Protein 3BS7 (pdb70)

Structure (mmCIF, N/CA/C/O backbone):
data_3BS7
#
_entry.id   3BS7
#
_cell.length_a   56.005
_cell.length_b   88.470
_cell.length_c   73.279
_cell.angle_alpha   90.000
_cell.angle_beta   90.000
_cell.angle_gamma   90.000
#
_symmetry.space_group_name_H-M   'C 2 2 21'
#
loop_
_entity.id
_entity.type
_entity.pdbx_description
1 polymer 'Protein aveugle'
2 water water
#
loop_
_atom_site.group_PDB
_atom_site.id
_atom_site.type_symbol
_atom_site.label_atom_id
_atom_site.label_alt_id
_atom_site.label_comp_id
_atom_site.label_asym_id
_atom_site.label_entity_id
_atom_site.label_seq_id
_atom_site.pdbx_PDB_ins_code
_atom_site.Cartn_x
_atom_site.Cartn_y
_atom_site.Cartn_z
_atom_site.occupancy
_atom_site.B_iso_or_equiv
_atom_site.auth_seq_id
_atom_site.auth_comp_id
_atom_site.auth_asym_id
_atom_site.auth_atom_id
_atom_site.pdbx_PDB_model_num
ATOM 1 N N . LYS A 1 1 ? 23.729 1.336 18.633 1.00 24.93 21 LYS A N 1
ATOM 2 C CA . LYS A 1 1 ? 23.949 -0.089 19.030 1.00 23.96 21 LYS A CA 1
ATOM 3 C C . LYS A 1 1 ? 23.916 -0.966 17.786 1.00 22.93 21 LYS A C 1
ATOM 4 O O . LYS A 1 1 ? 23.018 -0.835 16.966 1.00 22.63 21 LYS A O 1
ATOM 10 N N . ALA A 1 2 ? 24.916 -1.824 17.632 1.00 21.40 22 ALA A N 1
ATOM 11 C CA . ALA A 1 2 ? 24.955 -2.791 16.548 1.00 20.53 22 ALA A CA 1
ATOM 12 C C . ALA A 1 2 ? 23.748 -3.721 16.630 1.00 19.48 22 ALA A C 1
ATOM 13 O O . ALA A 1 2 ? 23.477 -4.287 17.687 1.00 18.64 22 ALA A O 1
ATOM 15 N N . VAL A 1 3 ? 23.057 -3.892 15.511 1.00 18.80 23 VAL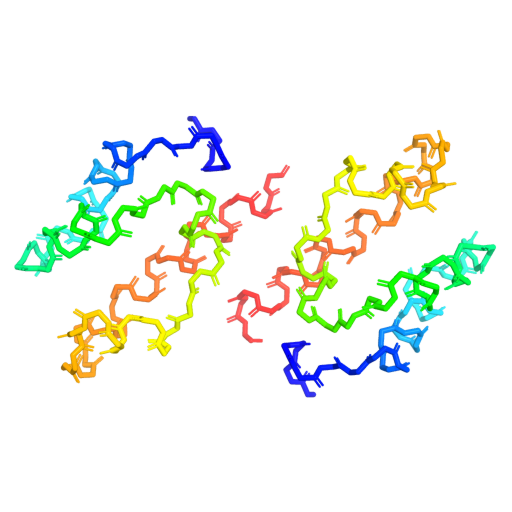 A N 1
ATOM 16 C CA . VAL A 1 3 ? 21.861 -4.776 15.453 1.00 18.54 23 VAL A CA 1
ATOM 17 C C . VAL A 1 3 ? 22.123 -6.217 15.940 1.00 18.41 23 VAL A C 1
ATOM 18 O O . VAL A 1 3 ? 21.307 -6.800 16.632 1.00 18.80 23 VAL A O 1
ATOM 22 N N . TYR A 1 4 ? 23.270 -6.776 15.604 1.00 18.95 24 TYR A N 1
ATOM 23 C CA . TYR A 1 4 ? 23.634 -8.124 16.095 1.00 20.21 24 TYR A CA 1
ATOM 24 C C . TYR A 1 4 ? 23.502 -8.278 17.623 1.00 20.56 24 TYR A C 1
ATOM 25 O O . TYR A 1 4 ? 23.209 -9.383 18.151 1.00 21.00 24 TYR A O 1
ATOM 34 N N . LEU A 1 5 ? 23.713 -7.175 18.336 1.00 19.79 25 LEU A N 1
ATOM 35 C CA . LEU A 1 5 ? 23.659 -7.163 19.790 1.00 19.92 25 LEU A CA 1
ATOM 36 C C . LEU A 1 5 ? 22.298 -6.716 20.367 1.00 19.03 25 LEU A C 1
ATOM 37 O O . LEU A 1 5 ? 22.091 -6.703 21.572 1.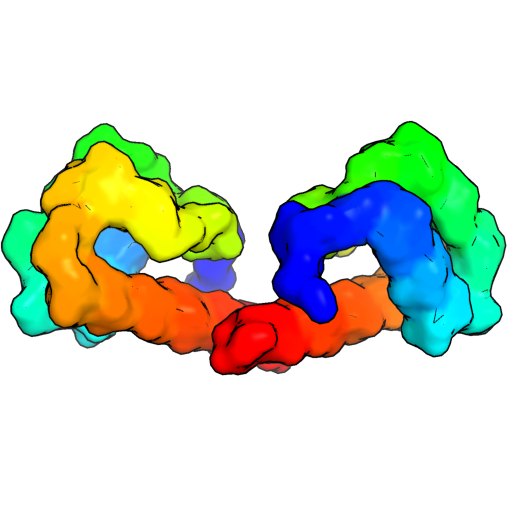00 19.27 25 LEU A O 1
ATOM 42 N N . TRP A 1 6 ? 21.372 -6.310 19.512 1.00 17.67 26 TRP A N 1
ATOM 43 C CA . TRP A 1 6 ? 20.085 -5.854 20.015 1.00 16.13 26 TRP A CA 1
ATOM 44 C C . TRP A 1 6 ? 19.340 -6.934 20.792 1.00 15.96 26 TRP A C 1
ATOM 45 O O . TRP A 1 6 ? 19.196 -8.075 20.317 1.00 15.62 26 TRP A O 1
ATOM 56 N N . THR A 1 7 ? 18.822 -6.556 21.962 1.00 15.08 27 THR A N 1
ATOM 57 C CA . THR A 1 7 ? 17.890 -7.428 22.680 1.00 15.03 27 THR A CA 1
ATOM 58 C C . THR A 1 7 ? 16.490 -7.339 22.045 1.00 14.15 27 THR A C 1
ATOM 59 O O . THR A 1 7 ? 16.268 -6.522 21.138 1.00 13.44 27 THR A O 1
ATOM 63 N N . VAL A 1 8 ? 15.550 -8.136 22.529 1.00 13.41 28 VAL A N 1
ATOM 64 C CA . VAL A 1 8 ? 14.141 -7.960 22.088 1.00 15.44 28 VAL A CA 1
ATOM 65 C C . VAL A 1 8 ? 13.621 -6.556 22.413 1.00 14.99 28 VAL A C 1
ATOM 66 O O . VAL A 1 8 ? 12.968 -5.933 21.591 1.00 13.25 28 VAL A O 1
ATOM 70 N N . SER A 1 9 ? 13.930 -6.058 23.606 1.00 14.42 29 SER A N 1
ATOM 71 C CA . SER A 1 9 ? 13.563 -4.703 23.943 1.00 16.09 29 SER A CA 1
ATOM 72 C C . SER A 1 9 ? 14.112 -3.681 22.944 1.00 15.41 29 SER A C 1
ATOM 73 O O . SER A 1 9 ? 13.423 -2.707 22.603 1.00 16.19 29 SER A O 1
ATOM 76 N N . ASP A 1 10 ? 15.371 -3.851 22.542 1.00 14.06 30 ASP A N 1
ATOM 77 C CA . ASP A 1 10 ? 15.972 -2.984 21.499 1.00 13.56 30 ASP A CA 1
ATOM 78 C C . ASP A 1 10 ? 15.195 -3.095 20.199 1.00 11.93 30 ASP A C 1
ATOM 79 O O . ASP A 1 10 ? 14.910 -2.073 19.538 1.00 12.04 30 ASP A O 1
ATOM 84 N N . VAL A 1 11 ? 14.853 -4.325 19.833 1.00 11.70 31 VAL A N 1
ATOM 85 C CA . VAL A 1 11 ? 14.029 -4.561 18.628 1.00 11.68 31 VAL A CA 1
ATOM 86 C C . VAL A 1 11 ? 12.689 -3.844 18.756 1.00 11.90 31 VAL A C 1
ATOM 87 O O . VAL A 1 11 ? 12.265 -3.176 17.816 1.00 10.71 31 VAL A O 1
ATOM 91 N N . LEU A 1 12 ? 11.993 -4.002 19.892 1.00 11.91 32 LEU A N 1
ATOM 92 C CA . LEU A 1 12 ? 10.691 -3.298 20.079 1.00 12.26 32 LEU A CA 1
ATOM 93 C C . LEU A 1 12 ? 10.832 -1.771 19.993 1.00 12.37 32 LEU A C 1
ATOM 94 O O . LEU A 1 12 ? 9.951 -1.089 19.465 1.00 12.67 32 LEU A O 1
ATOM 99 N N . LYS A 1 13 ? 11.932 -1.220 20.508 1.00 12.43 33 LYS A N 1
ATOM 100 C CA . LYS A 1 13 ? 12.181 0.232 20.391 1.00 14.82 33 LYS A CA 1
ATOM 101 C C . LYS A 1 13 ? 12.380 0.665 18.912 1.00 13.72 33 LYS A C 1
ATOM 102 O O . LYS A 1 13 ? 11.796 1.683 18.428 1.00 12.21 33 LYS A O 1
ATOM 108 N N . TRP A 1 14 ? 13.207 -0.099 18.203 1.00 13.28 34 TRP A N 1
ATOM 109 C CA . TRP A 1 14 ? 13.359 0.084 16.745 1.00 12.78 34 TRP A CA 1
ATOM 110 C C . TRP A 1 14 ? 11.990 -0.009 16.050 1.00 11.75 34 TRP A C 1
ATOM 111 O O . TRP A 1 14 ? 11.661 0.826 15.219 1.00 11.54 34 TRP A O 1
ATOM 122 N N . TYR A 1 15 ? 11.197 -1.028 16.390 1.00 10.74 35 TYR A N 1
ATOM 123 C CA . TYR A 1 15 ? 9.922 -1.224 15.728 1.00 10.34 35 TYR A CA 1
ATOM 124 C C . TYR A 1 15 ? 8.986 -0.024 15.940 1.00 11.77 35 TYR A C 1
ATOM 125 O O . TYR A 1 15 ? 8.309 0.454 15.015 1.00 12.06 35 TYR A O 1
ATOM 134 N N . ARG A 1 16 ? 8.915 0.476 17.167 1.00 11.76 36 ARG A N 1
ATOM 135 C CA . ARG A 1 16 ? 8.063 1.640 17.463 1.00 14.52 36 ARG A CA 1
ATOM 136 C C . ARG A 1 16 ? 8.492 2.886 16.677 1.00 14.08 36 ARG A C 1
ATOM 137 O O . ARG A 1 16 ? 7.647 3.663 16.201 1.00 14.08 36 ARG A O 1
ATOM 145 N N . ARG A 1 17 ? 9.803 3.048 16.543 1.00 12.72 37 ARG A N 1
ATOM 146 C CA . ARG A 1 17 ? 10.395 4.209 15.868 1.00 14.00 37 ARG A CA 1
ATOM 147 C C . ARG A 1 17 ? 10.186 4.145 14.358 1.00 13.77 37 ARG A C 1
ATOM 148 O O . ARG A 1 17 ? 9.935 5.186 13.718 1.00 13.80 37 ARG A O 1
ATOM 156 N N . HIS A 1 18 ? 10.309 2.949 13.767 1.00 12.66 38 HIS A N 1
ATOM 157 C CA . HIS A 1 18 ? 10.357 2.863 12.290 1.00 12.16 38 HIS A CA 1
ATOM 158 C C . HIS A 1 18 ? 9.110 2.261 11.691 1.00 12.61 38 HIS A C 1
ATOM 159 O O . HIS A 1 18 ? 8.863 2.421 10.497 1.00 12.51 38 HIS A O 1
ATOM 166 N N . CYS A 1 19 ? 8.342 1.548 12.523 1.00 11.54 39 CYS A N 1
ATOM 167 C CA . CYS A 1 19 ? 7.103 0.935 12.104 1.00 12.92 39 CYS A CA 1
ATOM 168 C C . CYS A 1 19 ? 5.985 1.444 12.958 1.00 12.98 39 CYS A C 1
ATOM 169 O O . CYS A 1 19 ? 5.101 0.693 13.327 1.00 13.01 39 CYS A O 1
ATOM 172 N N . GLY A 1 20 ? 6.008 2.739 13.203 1.00 13.80 40 GLY A N 1
ATOM 173 C CA . GLY A 1 20 ? 5.066 3.384 14.115 1.00 16.14 40 GLY A CA 1
ATOM 174 C C . GLY A 1 20 ? 3.636 3.330 13.630 1.00 17.02 40 GLY A C 1
ATOM 175 O O . GLY A 1 20 ? 2.725 3.449 14.440 1.00 18.48 40 GLY A O 1
ATOM 176 N N . GLU A 1 21 ? 3.432 3.181 12.322 1.00 17.37 41 GLU A N 1
ATOM 177 C CA . GLU A 1 21 ? 2.068 3.064 11.785 1.00 18.37 41 GLU A CA 1
ATOM 178 C C . GLU A 1 21 ? 1.516 1.618 11.795 1.00 17.24 41 GLU A C 1
ATOM 179 O O . GLU A 1 21 ? 0.382 1.376 11.355 1.00 18.54 41 GLU A O 1
ATOM 185 N N . TYR A 1 22 ? 2.298 0.672 12.314 1.00 14.88 42 TYR A N 1
ATOM 186 C CA . TYR A 1 22 ? 1.956 -0.769 12.313 1.00 14.36 42 TYR A CA 1
ATOM 187 C C . TYR A 1 22 ? 2.112 -1.337 13.714 1.00 13.73 42 TYR A C 1
ATOM 188 O O . TYR A 1 22 ? 2.478 -2.487 13.902 1.00 12.96 42 TYR A O 1
ATOM 197 N N . THR A 1 23 ? 1.837 -0.507 14.705 1.00 14.82 43 THR A N 1
ATOM 198 C CA . THR A 1 23 ? 2.017 -0.911 16.101 1.00 16.22 43 THR A CA 1
ATOM 199 C C . THR A 1 23 ? 1.151 -2.120 16.467 1.00 15.45 43 THR A C 1
ATOM 200 O O . THR A 1 23 ? 1.501 -2.840 17.364 1.00 13.48 43 THR A O 1
ATOM 204 N N . GLN A 1 24 ? 0.052 -2.343 15.736 1.00 16.04 44 GLN A N 1
ATOM 205 C CA . GLN A 1 24 ? -0.849 -3.487 15.981 1.00 18.25 44 GLN A CA 1
ATOM 206 C C . GLN A 1 24 ? -0.119 -4.828 16.006 1.00 16.90 44 GLN A C 1
ATOM 207 O O . GLN A 1 24 ? -0.556 -5.767 16.685 1.00 16.08 44 GLN A O 1
ATOM 213 N N . TYR A 1 25 ? 1.018 -4.907 15.299 1.00 14.63 45 TYR A N 1
ATOM 214 C CA . TYR A 1 25 ? 1.770 -6.132 15.243 1.00 14.85 45 TYR A CA 1
ATOM 215 C C . TYR A 1 25 ? 2.906 -6.218 16.244 1.00 14.72 45 TYR A C 1
ATOM 216 O O . TYR A 1 25 ? 3.631 -7.207 16.279 1.00 15.91 45 TYR A O 1
ATOM 225 N N . GLU A 1 26 ? 3.113 -5.160 17.022 1.00 15.62 46 GLU A N 1
ATOM 226 C CA . GLU A 1 26 ? 4.333 -5.044 17.783 1.00 15.95 46 GLU A CA 1
ATOM 227 C C . GLU A 1 26 ? 4.545 -6.185 18.766 1.00 17.16 46 GLU A C 1
ATOM 228 O O . GLU A 1 26 ? 5.669 -6.675 18.921 1.00 17.93 46 GLU A O 1
ATOM 234 N N . GLN A 1 27 ? 3.469 -6.668 19.405 1.00 17.47 47 GLN A N 1
ATOM 235 C CA . GLN A 1 27 ? 3.596 -7.782 20.337 1.00 18.75 47 GLN A CA 1
ATOM 236 C C . GLN A 1 27 ? 4.045 -9.099 19.715 1.00 18.65 47 GLN A C 1
ATOM 237 O O . GLN A 1 27 ? 4.566 -9.944 20.422 1.00 18.46 47 GLN A O 1
ATOM 243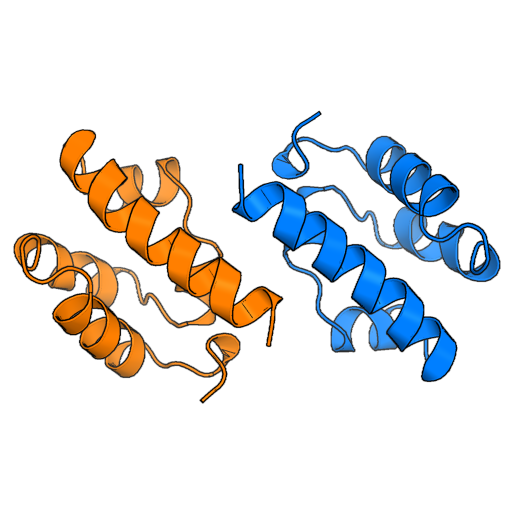 N N . LEU A 1 28 ? 3.855 -9.280 18.401 1.00 18.64 48 LEU A N 1
ATOM 244 C CA . LEU A 1 28 ? 4.369 -10.465 17.722 1.00 17.77 48 LEU A CA 1
ATOM 245 C C . LEU A 1 28 ? 5.884 -10.596 17.870 1.00 17.72 48 LEU A C 1
ATOM 246 O O . LEU A 1 28 ? 6.403 -11.712 18.001 1.00 17.74 48 LEU A O 1
ATOM 251 N N . PHE A 1 29 ? 6.585 -9.466 17.820 1.00 16.48 49 PHE A N 1
ATOM 252 C CA . PHE A 1 29 ? 8.027 -9.446 18.017 1.00 16.67 49 PHE A CA 1
ATOM 253 C C . PHE A 1 29 ? 8.469 -9.901 19.396 1.00 17.28 49 PHE A C 1
ATOM 254 O O . PHE A 1 29 ? 9.498 -10.569 19.511 1.00 17.92 49 PHE A O 1
ATOM 262 N N . ALA A 1 30 ? 7.687 -9.539 20.411 1.00 17.12 50 ALA A N 1
ATOM 263 C CA . ALA A 1 30 ? 7.957 -10.007 21.780 1.00 18.10 50 ALA A CA 1
ATOM 264 C C . ALA A 1 30 ? 7.586 -11.476 21.939 1.00 19.08 50 ALA A C 1
ATOM 265 O O . ALA A 1 30 ? 8.386 -12.267 22.444 1.00 19.04 50 ALA A O 1
ATOM 267 N N . GLN A 1 31 ? 6.398 -11.847 21.468 1.00 19.16 51 GLN A N 1
ATOM 268 C CA . GLN A 1 31 ? 5.894 -13.233 21.591 1.00 21.27 51 GLN A CA 1
ATOM 269 C C . GLN A 1 31 ? 6.771 -14.235 20.841 1.00 20.31 51 GLN A C 1
ATOM 270 O O . GLN A 1 31 ? 6.912 -15.384 21.252 1.00 20.48 51 GLN A O 1
ATOM 276 N N . HIS A 1 32 ? 7.352 -13.808 19.715 1.00 18.64 52 HIS A N 1
ATOM 277 C CA . HIS A 1 32 ? 8.255 -14.670 18.979 1.00 17.48 52 HIS A CA 1
ATOM 278 C C . HIS A 1 32 ? 9.723 -14.459 19.349 1.00 17.07 52 HIS A C 1
ATOM 279 O O . HIS A 1 32 ? 10.610 -15.045 18.738 1.00 16.89 52 HIS A O 1
ATOM 286 N N . ASP A 1 33 ? 9.967 -13.643 20.371 1.00 16.34 53 ASP A N 1
ATOM 287 C CA . ASP A 1 33 ? 11.299 -13.502 20.969 1.00 16.96 53 ASP A CA 1
ATOM 288 C C . ASP A 1 33 ? 12.358 -13.065 19.929 1.00 16.43 53 ASP A C 1
ATOM 289 O O . ASP A 1 33 ? 13.461 -13.634 19.868 1.00 16.87 53 ASP A O 1
ATOM 294 N N . ILE A 1 34 ? 11.999 -12.049 19.124 1.00 14.61 54 ILE A N 1
ATOM 295 C CA . ILE A 1 34 ? 12.841 -11.529 18.038 1.00 14.20 54 ILE A CA 1
ATOM 296 C C . ILE A 1 34 ? 13.915 -10.610 18.567 1.00 13.67 54 ILE A C 1
ATOM 297 O O . ILE A 1 34 ? 13.650 -9.451 18.899 1.00 12.89 54 ILE A O 1
ATOM 302 N N . THR A 1 35 ? 15.120 -11.159 18.692 1.00 14.60 55 THR A N 1
ATOM 303 C CA . THR A 1 35 ? 16.314 -10.370 19.009 1.00 14.06 55 THR A CA 1
ATOM 304 C C . THR A 1 35 ? 16.881 -9.762 17.720 1.00 13.70 55 THR A C 1
ATOM 305 O O . THR A 1 35 ? 16.393 -10.031 16.631 1.00 13.15 55 THR A O 1
ATOM 309 N N . GLY A 1 36 ? 17.892 -8.918 17.861 1.00 13.79 56 GLY A N 1
ATOM 310 C CA . GLY A 1 36 ? 18.609 -8.352 16.720 1.00 14.74 56 GLY A CA 1
ATOM 311 C C . GLY A 1 36 ? 19.128 -9.431 15.796 1.00 15.76 56 GLY A C 1
ATOM 312 O O . GLY A 1 36 ? 19.025 -9.326 14.585 1.00 14.98 56 GLY A O 1
ATOM 313 N N . ARG A 1 37 ? 19.673 -10.497 16.366 1.00 16.38 57 ARG A N 1
ATOM 314 C CA . ARG A 1 37 ? 20.203 -11.543 15.530 1.00 18.15 57 ARG A CA 1
ATOM 315 C C . ARG A 1 37 ? 19.083 -12.180 14.703 1.00 17.18 57 ARG A C 1
ATOM 316 O O . ARG A 1 37 ? 19.259 -12.485 13.527 1.00 16.96 57 ARG A O 1
ATOM 324 N N . ALA A 1 38 ? 17.923 -12.353 15.321 1.00 16.87 58 ALA A N 1
ATOM 325 C CA . ALA A 1 38 ? 16.783 -12.920 14.593 1.00 16.98 58 ALA A CA 1
ATOM 326 C C . ALA A 1 38 ? 16.259 -11.957 13.525 1.00 16.44 58 ALA A C 1
ATOM 327 O O . ALA A 1 38 ? 15.859 -12.369 12.413 1.00 16.36 58 ALA A O 1
ATOM 329 N N . LEU A 1 39 ? 16.287 -10.664 13.858 1.00 15.70 59 LEU A N 1
AT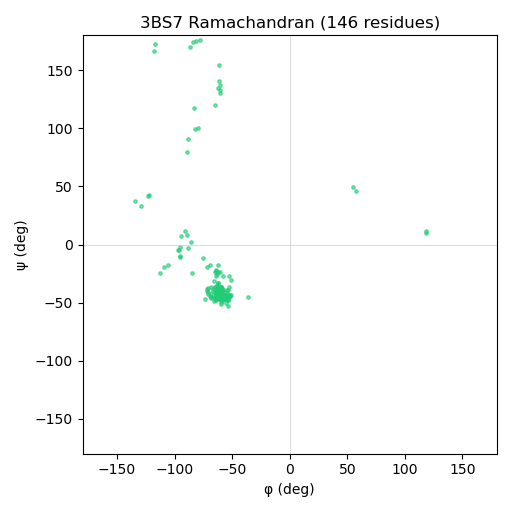OM 330 C CA . LEU A 1 39 ? 15.839 -9.629 12.942 1.00 15.78 59 LEU A CA 1
ATOM 331 C C . LEU A 1 39 ? 16.650 -9.626 11.650 1.00 15.63 59 LEU A C 1
ATOM 332 O O . LEU A 1 39 ? 16.137 -9.354 10.572 1.00 15.86 59 LEU A O 1
ATOM 337 N N . LEU A 1 40 ? 17.941 -9.908 11.759 1.00 16.60 60 LEU A N 1
ATOM 338 C CA . LEU A 1 40 ? 18.824 -9.928 10.590 1.00 16.32 60 LEU A CA 1
ATOM 339 C C . LEU A 1 40 ? 18.636 -11.172 9.704 1.00 17.22 60 LEU A C 1
ATOM 340 O O . LEU A 1 40 ? 19.140 -11.186 8.576 1.00 18.10 60 LEU A O 1
ATOM 345 N N . ARG A 1 41 ? 17.904 -12.166 10.199 1.00 16.78 61 ARG A N 1
ATOM 346 C CA . ARG A 1 41 ? 17.710 -13.461 9.526 1.00 18.78 61 ARG A CA 1
ATOM 347 C C . ARG A 1 41 ? 16.287 -13.721 9.040 1.00 18.48 61 ARG A C 1
ATOM 348 O O . ARG A 1 41 ? 16.070 -14.555 8.141 1.00 18.90 61 ARG A O 1
ATOM 356 N N . ILE A 1 42 ? 15.314 -13.070 9.673 1.00 18.09 62 ILE A N 1
ATOM 357 C CA . ILE A 1 42 ? 13.915 -13.341 9.319 1.00 19.20 62 ILE A CA 1
ATOM 358 C C . ILE A 1 42 ? 13.618 -13.004 7.850 1.00 17.60 62 ILE A C 1
ATOM 359 O O . ILE A 1 42 ? 14.281 -12.143 7.240 1.00 16.51 62 ILE A O 1
ATOM 364 N N . THR A 1 43 ? 12.604 -13.678 7.312 1.00 16.07 63 THR A N 1
ATOM 365 C CA . THR A 1 43 ? 12.201 -13.489 5.924 1.00 16.15 63 THR A CA 1
ATOM 366 C C . THR A 1 43 ? 10.782 -12.970 5.863 1.00 16.48 63 THR A C 1
ATOM 367 O O . THR A 1 43 ? 10.050 -13.004 6.856 1.00 15.79 63 THR A O 1
ATOM 371 N N . ASP A 1 44 ? 10.389 -12.488 4.688 1.00 16.70 64 ASP A N 1
ATOM 372 C CA . ASP A 1 44 ? 9.022 -12.086 4.446 1.00 18.72 64 ASP A CA 1
ATOM 373 C C . ASP A 1 44 ? 8.095 -13.248 4.834 1.00 18.82 64 ASP A C 1
ATOM 374 O O . ASP A 1 44 ? 7.068 -13.065 5.489 1.00 19.13 64 ASP A O 1
ATOM 379 N N . SER A 1 45 ? 8.461 -14.463 4.450 1.00 20.23 65 SER A N 1
ATOM 380 C CA . SER A 1 45 ? 7.666 -15.644 4.848 1.00 21.09 65 SER A CA 1
ATOM 381 C C . SER A 1 45 ? 7.577 -15.898 6.372 1.00 21.18 65 SER A C 1
ATOM 382 O O . SER A 1 45 ? 6.506 -16.303 6.843 1.00 20.60 65 SER A O 1
ATOM 385 N N . SER A 1 46 ? 8.649 -15.624 7.139 1.00 20.50 66 SER A N 1
ATOM 386 C CA . SER A 1 46 ? 8.587 -15.664 8.649 1.00 20.76 66 SER A CA 1
ATOM 387 C C . SER A 1 46 ? 7.516 -14.738 9.156 1.00 18.97 66 SER A C 1
ATOM 388 O O . SER A 1 46 ? 6.773 -15.078 10.073 1.00 18.21 66 SER A O 1
ATOM 391 N N . LEU A 1 47 ? 7.485 -13.522 8.599 1.00 17.66 67 LEU A N 1
ATOM 392 C CA . LEU A 1 47 ? 6.469 -12.542 8.988 1.00 16.40 67 LEU A CA 1
ATOM 393 C C . LEU A 1 47 ? 5.057 -13.092 8.769 1.00 16.66 67 LEU A C 1
ATOM 394 O O . LEU A 1 47 ? 4.178 -12.964 9.618 1.00 15.57 67 LEU A O 1
ATOM 399 N N . GLN A 1 48 ? 4.836 -13.680 7.602 1.00 16.40 68 GLN A N 1
ATOM 400 C CA . GLN A 1 48 ? 3.533 -14.251 7.317 1.00 18.39 68 GLN A CA 1
ATOM 401 C C . GLN A 1 48 ? 3.189 -15.407 8.297 1.00 19.34 68 GLN A C 1
ATOM 402 O O . GLN A 1 48 ? 2.048 -15.497 8.779 1.00 19.96 68 GLN A O 1
ATOM 408 N N . ARG A 1 49 ? 4.169 -16.231 8.666 1.00 20.38 69 ARG A N 1
ATOM 409 C CA . ARG A 1 49 ? 3.943 -17.269 9.730 1.00 21.69 69 ARG A CA 1
ATOM 410 C C . ARG A 1 49 ? 3.672 -16.738 11.157 1.00 23.63 69 ARG A C 1
ATOM 411 O O . ARG A 1 49 ? 2.926 -17.353 11.940 1.00 24.17 69 ARG A O 1
ATOM 419 N N . MET A 1 50 ? 4.255 -15.593 11.496 1.00 24.44 70 MET A N 1
ATOM 420 C CA . MET A 1 50 ? 3.960 -14.910 12.752 1.00 25.42 70 MET A CA 1
ATOM 421 C C . MET A 1 50 ? 2.531 -14.322 12.754 1.00 24.50 70 MET A C 1
ATOM 422 O O . MET A 1 50 ? 1.975 -14.030 13.811 1.00 25.68 70 MET A O 1
ATOM 427 N N . GLY A 1 51 ? 1.930 -14.173 11.584 1.00 23.14 71 GLY A N 1
ATOM 428 C CA . GLY A 1 51 ? 0.524 -13.750 11.490 1.00 22.23 71 GLY A CA 1
ATOM 429 C C . GLY A 1 51 ? 0.300 -12.428 10.772 1.00 21.21 71 GLY A C 1
ATOM 430 O O . GLY A 1 51 ? -0.789 -11.857 10.827 1.00 20.86 71 GLY A O 1
ATOM 431 N N . VAL A 1 52 ? 1.339 -11.903 10.130 1.00 20.16 72 VAL A N 1
ATOM 432 C CA . VAL A 1 52 ? 1.162 -10.676 9.365 1.00 19.09 72 VAL A CA 1
ATOM 433 C C . VAL A 1 52 ? 0.758 -11.114 7.959 1.00 19.46 72 VAL A C 1
ATOM 434 O O . VAL A 1 52 ? 1.579 -11.131 7.037 1.00 19.35 72 VAL A O 1
ATOM 438 N N . THR A 1 53 ? -0.518 -11.456 7.818 1.00 18.94 73 THR A N 1
ATOM 439 C CA . THR A 1 53 ? -1.056 -11.962 6.564 1.00 19.48 73 THR A CA 1
ATOM 440 C C . THR A 1 53 ? -1.477 -10.850 5.604 1.00 18.24 73 THR A C 1
ATOM 441 O O . THR A 1 53 ? -1.535 -11.085 4.403 1.00 18.29 73 THR A O 1
ATOM 445 N N . ASP A 1 54 ? -1.788 -9.658 6.117 1.00 16.64 74 ASP A N 1
ATOM 446 C CA . ASP A 1 54 ? -2.104 -8.530 5.235 1.00 17.11 74 ASP A CA 1
ATOM 447 C C . ASP A 1 54 ? -0.858 -8.166 4.434 1.00 16.34 74 ASP A C 1
ATOM 448 O O . ASP A 1 54 ? 0.176 -7.843 5.006 1.00 15.15 74 ASP A O 1
ATOM 453 N N . ASN A 1 55 ? -0.967 -8.253 3.115 1.00 15.93 75 ASN A N 1
ATOM 454 C CA . ASN A 1 55 ? 0.191 -8.025 2.250 1.00 16.34 75 ASN A CA 1
ATOM 455 C C . ASN A 1 55 ? 0.802 -6.627 2.394 1.00 15.62 75 ASN A C 1
ATOM 456 O O . ASN A 1 55 ? 2.013 -6.496 2.578 1.00 14.13 75 ASN A O 1
ATOM 461 N N . ARG A 1 56 ? -0.027 -5.585 2.327 1.00 14.09 76 ARG A N 1
ATOM 462 C CA . ARG A 1 56 ? 0.526 -4.243 2.394 1.00 16.24 76 ARG A CA 1
ATOM 463 C C . ARG A 1 56 ? 1.182 -3.962 3.730 1.00 13.88 76 ARG A C 1
ATOM 464 O O . ARG A 1 56 ? 2.234 -3.349 3.753 1.00 14.57 76 ARG A O 1
ATOM 472 N N . ASP A 1 57 ? 0.580 -4.418 4.826 1.00 13.06 77 ASP A N 1
ATOM 473 C CA . ASP A 1 57 ? 1.218 -4.250 6.161 1.00 11.77 77 ASP A CA 1
ATOM 474 C C . ASP A 1 57 ? 2.549 -5.020 6.215 1.00 11.03 77 ASP A C 1
ATOM 475 O O . ASP A 1 57 ? 3.601 -4.492 6.669 1.00 9.58 77 ASP A O 1
ATOM 480 N N . ARG A 1 58 ? 2.503 -6.279 5.753 1.00 9.53 78 ARG A N 1
ATOM 481 C CA . ARG A 1 58 ? 3.717 -7.103 5.811 1.00 10.45 78 ARG A CA 1
ATOM 482 C C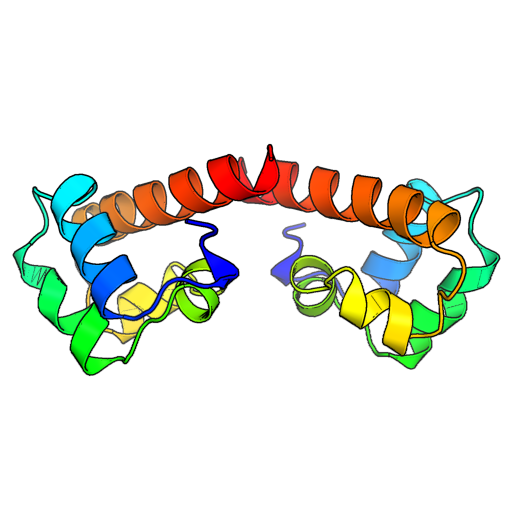 . ARG A 1 58 ? 4.832 -6.484 4.942 1.00 10.21 78 ARG A C 1
ATOM 483 O O . ARG A 1 58 ? 5.974 -6.464 5.365 1.00 10.65 78 ARG A O 1
ATOM 491 N N . GLU A 1 59 ? 4.490 -5.983 3.748 1.00 11.13 79 GLU A N 1
ATOM 492 C CA . GLU A 1 59 ? 5.438 -5.281 2.867 1.00 11.80 79 GLU A CA 1
ATOM 493 C C . GLU A 1 59 ? 6.107 -4.118 3.578 1.00 11.88 79 GLU A C 1
ATOM 494 O O . GLU A 1 59 ? 7.300 -3.860 3.422 1.00 11.69 79 GLU A O 1
ATOM 500 N N . ALA A 1 60 ? 5.313 -3.366 4.310 1.00 11.68 80 ALA A N 1
ATOM 501 C CA . ALA A 1 60 ? 5.832 -2.152 4.948 1.00 11.95 80 ALA A CA 1
ATOM 502 C C . ALA A 1 60 ? 6.812 -2.513 6.053 1.00 11.22 80 ALA A C 1
ATOM 503 O O . ALA A 1 60 ? 7.874 -1.895 6.186 1.00 11.93 80 ALA A O 1
ATOM 505 N N . ILE A 1 61 ? 6.466 -3.528 6.832 1.00 9.89 81 ILE A N 1
ATOM 506 C CA . ILE A 1 61 ? 7.341 -3.946 7.907 1.00 9.78 81 ILE A CA 1
ATOM 507 C C . ILE A 1 61 ? 8.602 -4.546 7.332 1.00 9.02 81 ILE A C 1
ATOM 508 O O . ILE A 1 61 ? 9.715 -4.250 7.776 1.00 9.93 81 ILE A O 1
ATOM 513 N N . TRP A 1 62 ? 8.420 -5.413 6.342 1.00 9.59 82 TRP A N 1
ATOM 514 C CA . TRP A 1 62 ? 9.580 -5.999 5.641 1.00 9.76 82 TRP A CA 1
ATOM 515 C C . TRP A 1 62 ? 10.554 -4.960 5.123 1.00 9.74 82 TRP A C 1
ATOM 516 O O . TRP A 1 62 ? 11.776 -5.127 5.259 1.00 11.34 82 TRP A O 1
ATOM 527 N N . ARG A 1 63 ? 10.043 -3.910 4.485 1.00 9.42 83 ARG A N 1
ATOM 528 C CA . ARG A 1 63 ? 10.953 -2.869 3.977 1.00 11.51 83 ARG A CA 1
ATOM 529 C C . ARG A 1 63 ? 11.772 -2.218 5.088 1.00 10.67 83 ARG A C 1
ATOM 530 O O . ARG A 1 63 ? 12.924 -1.857 4.871 1.00 10.36 83 ARG A O 1
ATOM 538 N N . GLU A 1 64 ? 11.172 -2.019 6.262 1.00 10.79 84 GLU A N 1
ATOM 539 C CA . GLU A 1 64 ? 11.924 -1.444 7.394 1.00 10.08 84 GLU A CA 1
ATOM 540 C C . GLU A 1 64 ? 13.049 -2.383 7.862 1.00 9.63 84 GLU A C 1
ATOM 541 O O . GLU A 1 64 ? 14.130 -1.945 8.230 1.00 9.38 84 GLU A O 1
ATOM 547 N N . ILE A 1 65 ? 12.780 -3.667 7.826 1.00 10.32 85 ILE A N 1
ATOM 548 C CA . ILE A 1 65 ? 13.761 -4.688 8.193 1.00 10.33 85 ILE A CA 1
ATOM 549 C C . ILE A 1 65 ? 14.912 -4.640 7.183 1.00 11.35 85 ILE A C 1
ATOM 550 O O . ILE A 1 65 ? 16.093 -4.615 7.557 1.00 10.94 85 ILE A O 1
ATOM 555 N N . VAL A 1 66 ? 14.567 -4.563 5.908 1.00 11.03 86 VAL A N 1
ATOM 556 C CA . VAL A 1 66 ? 15.622 -4.486 4.862 1.00 11.13 86 VAL A CA 1
ATOM 557 C C . VAL A 1 66 ? 16.414 -3.165 5.005 1.00 11.39 86 VAL A C 1
ATOM 558 O O . VAL A 1 66 ? 17.652 -3.171 4.907 1.00 11.42 86 VAL A O 1
ATOM 562 N N . LYS A 1 67 ? 15.715 -2.059 5.276 1.00 10.96 87 LYS A N 1
ATOM 563 C CA . LYS A 1 67 ? 16.400 -0.780 5.484 1.00 12.50 87 LYS A CA 1
ATOM 564 C C . LYS A 1 67 ? 17.431 -0.924 6.613 1.00 11.26 87 LYS A C 1
ATOM 565 O O . LYS A 1 67 ? 18.581 -0.493 6.503 1.00 10.50 87 LYS A O 1
ATOM 571 N N . GLN A 1 68 ? 17.021 -1.540 7.722 1.00 11.29 88 GLN A N 1
ATOM 572 C CA . GLN A 1 68 ? 17.943 -1.732 8.826 1.00 11.63 88 GLN A CA 1
ATOM 573 C C . GLN A 1 68 ? 19.116 -2.635 8.405 1.00 12.43 88 GLN A C 1
ATOM 574 O O . GLN A 1 68 ? 20.273 -2.371 8.742 1.00 12.48 88 GLN A O 1
ATOM 580 N N . ARG A 1 69 ? 18.843 -3.714 7.681 1.00 12.18 89 ARG A N 1
ATOM 581 C CA . ARG A 1 69 ? 19.962 -4.525 7.193 1.00 12.85 89 ARG A CA 1
ATOM 582 C C . ARG A 1 69 ? 20.935 -3.769 6.313 1.00 11.81 89 ARG A C 1
ATOM 583 O O . ARG A 1 69 ? 22.153 -3.978 6.383 1.00 12.34 89 ARG A O 1
ATOM 591 N N . LEU A 1 70 ? 20.392 -2.919 5.455 1.00 11.24 90 LEU A N 1
ATOM 592 C CA . LEU A 1 70 ? 21.242 -2.096 4.590 1.00 11.60 90 LEU A CA 1
ATOM 593 C C . LEU A 1 70 ? 22.121 -1.174 5.420 1.00 12.98 90 LEU A C 1
ATOM 594 O O . LEU A 1 70 ? 23.324 -1.074 5.138 1.00 13.80 90 LEU A O 1
ATOM 599 N N . LYS A 1 71 ? 21.551 -0.525 6.454 1.00 12.60 91 LYS A N 1
ATOM 600 C CA . LYS A 1 71 ? 22.354 0.333 7.330 1.00 15.21 91 LYS A CA 1
ATOM 601 C C . LYS A 1 71 ? 23.492 -0.459 7.953 1.00 15.03 91 LYS A C 1
ATOM 602 O O . LYS A 1 71 ? 24.647 -0.001 8.013 1.00 16.72 91 LYS A O 1
ATOM 608 N N . THR A 1 72 ? 23.157 -1.632 8.454 1.00 15.42 92 THR A N 1
ATOM 609 C CA . THR A 1 72 ? 24.136 -2.520 9.053 1.00 16.43 92 THR A CA 1
ATOM 610 C C . THR A 1 72 ? 25.227 -2.907 8.054 1.00 18.10 92 THR A C 1
ATOM 611 O O . THR A 1 72 ? 26.422 -2.867 8.384 1.00 17.87 92 THR A O 1
ATOM 615 N N . ASP A 1 73 ? 24.824 -3.281 6.843 1.00 18.28 93 ASP A N 1
ATOM 616 C CA . ASP A 1 73 ? 25.767 -3.735 5.840 1.00 18.83 93 ASP A CA 1
ATOM 617 C C . ASP A 1 73 ? 26.734 -2.644 5.342 1.00 18.95 93 ASP A C 1
ATOM 618 O O . ASP A 1 73 ? 27.938 -2.908 5.188 1.00 19.27 93 ASP A O 1
ATOM 623 N N . ILE A 1 74 ? 26.245 -1.418 5.147 1.00 19.25 94 ILE A N 1
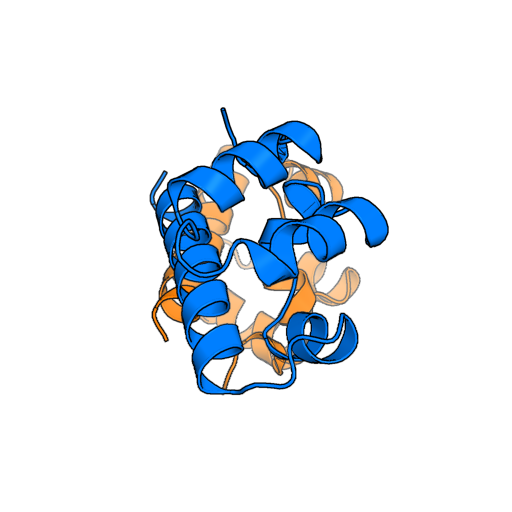ATOM 624 C CA . ILE A 1 74 ? 27.131 -0.333 4.703 1.00 20.52 94 ILE A CA 1
ATOM 625 C C . ILE A 1 74 ? 28.185 -0.034 5.748 1.00 20.76 94 ILE A C 1
ATOM 626 O O . ILE A 1 74 ? 29.272 0.458 5.427 1.00 19.95 94 ILE A O 1
ATOM 631 N N . MET A 1 75 ? 27.865 -0.308 7.011 1.00 21.65 95 MET A N 1
ATOM 632 C CA . MET A 1 75 ? 28.874 -0.108 8.032 1.00 23.90 95 MET A CA 1
ATOM 633 C C . MET A 1 75 ? 30.031 -1.068 7.833 1.00 23.34 95 MET A C 1
ATOM 634 O O . MET A 1 75 ? 31.127 -0.775 8.292 1.00 23.56 95 MET A O 1
ATOM 639 N N . LYS B 1 1 ? 19.915 -15.648 -10.037 1.00 24.66 21 LYS B N 1
ATOM 640 C CA . LYS B 1 1 ? 19.228 -16.471 -9.009 1.00 23.42 21 LYS B CA 1
ATOM 641 C C . LYS B 1 1 ? 19.402 -15.816 -7.634 1.00 22.22 21 LYS B C 1
ATOM 642 O O . LYS B 1 1 ? 20.483 -15.307 -7.332 1.00 22.60 21 LYS B O 1
ATOM 648 N N . ALA B 1 2 ? 18.350 -15.817 -6.817 1.00 19.99 22 ALA B N 1
ATOM 649 C CA . ALA B 1 2 ? 18.469 -15.302 -5.430 1.00 19.52 22 ALA B CA 1
ATOM 650 C C . ALA B 1 2 ? 19.495 -16.110 -4.617 1.00 18.70 22 ALA B C 1
ATOM 651 O O . ALA B 1 2 ? 19.511 -17.343 -4.719 1.00 16.71 22 ALA B O 1
ATOM 653 N N . VAL B 1 3 ? 20.343 -15.427 -3.831 1.00 16.59 23 VAL B N 1
ATOM 654 C CA . VAL B 1 3 ? 21.362 -16.102 -3.012 1.00 15.96 23 VAL B CA 1
ATOM 655 C C . VAL B 1 3 ? 20.818 -17.208 -2.099 1.00 16.53 23 VAL B C 1
ATOM 656 O O . VAL B 1 3 ? 21.446 -18.240 -1.890 1.00 15.64 23 VAL B O 1
ATOM 660 N N . TYR B 1 4 ? 19.630 -17.011 -1.553 1.00 17.15 24 TYR B N 1
ATOM 661 C CA . TYR B 1 4 ? 19.060 -17.973 -0.616 1.00 18.90 24 TYR B CA 1
ATOM 662 C C . TYR B 1 4 ? 18.840 -19.337 -1.305 1.00 17.39 24 TYR B C 1
ATOM 663 O O . TYR B 1 4 ? 18.723 -20.359 -0.635 1.00 17.89 24 TYR B O 1
ATOM 672 N N . LEU B 1 5 ? 18.837 -19.344 -2.626 1.00 16.21 25 LEU B N 1
ATOM 673 C CA . LEU B 1 5 ? 18.705 -20.575 -3.435 1.00 16.77 25 LEU B CA 1
ATOM 674 C C . LEU B 1 5 ? 20.040 -21.209 -3.905 1.00 16.75 25 LEU B C 1
ATOM 675 O O . LEU B 1 5 ? 20.058 -22.345 -4.400 1.00 16.29 25 LEU B O 1
ATOM 680 N N . TRP B 1 6 ? 21.141 -20.486 -3.741 1.00 15.14 26 TRP B N 1
ATOM 681 C CA . TRP B 1 6 ? 22.459 -20.957 -4.209 1.00 14.79 26 TRP B CA 1
ATOM 682 C C . TRP B 1 6 ? 22.860 -22.228 -3.494 1.00 13.30 26 TRP B C 1
ATOM 683 O O . TRP B 1 6 ? 22.758 -22.358 -2.282 1.00 13.06 26 TRP B O 1
ATOM 694 N N . THR B 1 7 ? 23.345 -23.168 -4.284 1.00 14.87 27 THR B N 1
ATOM 695 C CA . THR B 1 7 ? 23.870 -24.423 -3.753 1.00 14.08 27 THR B CA 1
ATOM 696 C C . THR B 1 7 ? 25.314 -24.189 -3.414 1.00 14.09 27 THR B C 1
ATOM 697 O O . THR B 1 7 ? 25.890 -23.135 -3.749 1.00 14.15 27 THR B O 1
ATOM 701 N N . VAL B 1 8 ? 25.903 -25.157 -2.732 1.00 13.70 28 VAL B N 1
ATOM 702 C CA . VAL B 1 8 ? 27.344 -25.089 -2.472 1.00 15.14 28 VAL B CA 1
ATOM 703 C C . VAL B 1 8 ? 28.146 -24.864 -3.776 1.00 14.94 28 VAL B C 1
ATOM 704 O O . VAL B 1 8 ? 29.040 -24.010 -3.813 1.00 14.54 28 VAL B O 1
ATOM 708 N N . SER B 1 9 ? 27.806 -25.570 -4.861 1.00 14.51 29 SER B N 1
ATOM 709 C CA . SER B 1 9 ? 28.494 -25.362 -6.157 1.00 15.83 29 SER B CA 1
ATOM 710 C C . SER B 1 9 ? 28.370 -23.902 -6.621 1.00 14.85 29 SER B C 1
ATOM 711 O O . SER B 1 9 ? 29.337 -23.327 -7.103 1.00 13.91 29 SER B O 1
ATOM 714 N N . ASP B 1 10 ? 27.170 -23.326 -6.501 1.00 14.07 30 ASP B N 1
ATOM 715 C CA . ASP B 1 10 ? 26.954 -21.933 -6.887 1.00 14.50 30 ASP B CA 1
ATOM 716 C C . ASP B 1 10 ? 27.878 -21.004 -6.075 1.00 13.53 30 ASP B C 1
ATOM 717 O O . ASP B 1 10 ? 28.468 -20.081 -6.646 1.00 13.94 30 ASP B O 1
ATOM 722 N N . VAL B 1 11 ? 27.962 -21.242 -4.766 1.00 12.82 31 VAL B N 1
ATOM 723 C CA . VAL B 1 11 ? 28.844 -20.429 -3.883 1.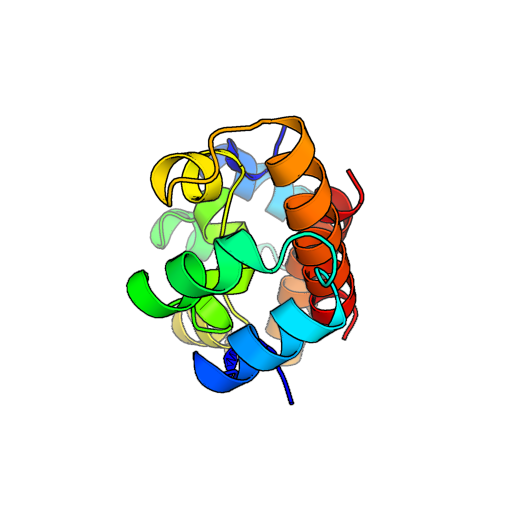00 12.85 31 VAL B CA 1
ATOM 724 C C . VAL B 1 11 ? 30.295 -20.607 -4.291 1.00 12.81 31 VAL B C 1
ATOM 725 O O . VAL B 1 11 ? 31.054 -19.641 -4.304 1.00 12.18 31 VAL B O 1
ATOM 729 N N . LEU B 1 12 ? 30.698 -21.848 -4.594 1.00 13.46 32 LEU B N 1
ATOM 730 C CA . LEU B 1 12 ? 32.096 -22.093 -5.054 1.00 13.58 32 LEU B CA 1
ATOM 731 C C . LEU B 1 12 ? 32.422 -21.314 -6.329 1.00 14.64 32 LEU B C 1
ATOM 732 O O . LEU B 1 12 ? 33.517 -20.754 -6.469 1.00 14.95 32 LEU B O 1
ATOM 737 N N . LYS B 1 13 ? 31.457 -21.281 -7.261 1.00 14.61 33 LYS B N 1
ATOM 738 C CA . LYS B 1 13 ? 31.590 -20.500 -8.510 1.00 15.90 33 LYS B CA 1
ATOM 739 C C . LYS B 1 13 ? 31.740 -19.015 -8.177 1.00 15.56 33 LYS B C 1
ATOM 740 O O . LYS B 1 13 ? 32.596 -18.294 -8.696 1.00 15.03 33 LYS B O 1
ATOM 746 N N . TRP B 1 14 ? 30.873 -18.563 -7.285 1.00 15.40 34 TRP B N 1
ATOM 747 C CA . TRP B 1 14 ? 30.893 -17.146 -6.870 1.00 15.57 34 TRP B CA 1
ATOM 748 C C . TRP B 1 14 ? 32.235 -16.807 -6.241 1.00 14.92 34 TRP B C 1
ATOM 749 O O . TRP B 1 14 ? 32.821 -15.721 -6.468 1.00 15.32 34 TRP B O 1
ATOM 760 N N . TYR B 1 15 ? 32.718 -17.728 -5.411 1.00 14.55 35 TYR B N 1
ATOM 761 C CA . TYR B 1 15 ? 33.963 -17.503 -4.657 1.00 14.33 35 TYR B CA 1
ATOM 762 C C . TYR B 1 15 ? 35.147 -17.362 -5.618 1.00 15.80 35 TYR B C 1
ATOM 763 O O . TYR B 1 15 ? 35.995 -16.477 -5.465 1.00 16.05 35 TYR B O 1
ATOM 772 N N . ARG B 1 16 ? 35.206 -18.260 -6.595 1.00 17.15 36 ARG B N 1
ATOM 773 C CA . ARG B 1 16 ? 36.280 -18.241 -7.611 1.00 20.32 36 ARG B CA 1
ATOM 774 C C . ARG B 1 16 ? 36.290 -16.918 -8.337 1.00 19.77 36 ARG B C 1
ATOM 775 O O . ARG B 1 16 ? 37.339 -16.362 -8.631 1.00 19.88 36 ARG B O 1
ATOM 783 N N . ARG B 1 17 ? 35.084 -16.430 -8.615 1.00 21.27 37 ARG B N 1
ATOM 784 C CA . ARG B 1 17 ? 34.848 -15.196 -9.357 1.00 22.26 37 ARG B CA 1
ATOM 785 C C . ARG B 1 17 ? 35.216 -13.906 -8.593 1.00 21.18 37 ARG B C 1
ATOM 786 O O . ARG B 1 17 ? 35.794 -12.980 -9.177 1.00 19.87 37 ARG B O 1
ATOM 794 N N . HIS B 1 18 ? 34.907 -13.851 -7.297 1.00 19.50 38 HIS B N 1
ATOM 795 C CA . HIS B 1 18 ? 35.113 -12.611 -6.517 1.00 19.18 38 HIS B CA 1
ATOM 796 C C . HIS B 1 18 ? 36.318 -12.643 -5.560 1.00 19.39 38 HIS B C 1
ATOM 797 O O . HIS B 1 18 ? 36.779 -11.606 -5.113 1.00 19.65 38 HIS B O 1
ATOM 804 N N . CYS B 1 19 ? 36.806 -13.841 -5.258 1.00 19.52 39 CYS B N 1
ATOM 805 C CA . CYS B 1 19 ? 37.921 -14.051 -4.349 1.00 19.73 39 CYS B CA 1
ATOM 806 C C . CYS B 1 19 ? 39.068 -14.824 -4.998 1.00 20.66 39 CYS B C 1
ATOM 807 O O . CYS B 1 19 ? 39.692 -15.713 -4.367 1.00 20.21 39 CYS B O 1
ATOM 810 N N . GLY B 1 20 ? 39.352 -14.459 -6.253 1.00 21.94 40 GLY B N 1
ATOM 811 C CA . GLY B 1 20 ? 40.324 -15.159 -7.097 1.00 23.25 40 GLY B CA 1
ATOM 812 C C . GLY B 1 20 ? 41.756 -15.161 -6.595 1.00 24.26 40 GLY B C 1
ATOM 813 O O . GLY B 1 20 ? 42.524 -16.054 -6.944 1.00 24.31 40 GLY B O 1
ATOM 814 N N . GLU B 1 21 ? 42.120 -14.183 -5.766 1.00 24.88 41 GLU B N 1
ATOM 815 C CA . GLU B 1 21 ? 43.461 -14.171 -5.177 1.00 25.11 41 GLU B CA 1
ATOM 816 C C . GLU B 1 21 ? 43.538 -14.929 -3.848 1.00 24.61 41 GLU B C 1
ATOM 817 O O . GLU B 1 21 ? 44.586 -14.910 -3.154 1.00 23.34 41 GLU B O 1
ATOM 823 N N . TYR B 1 22 ? 42.444 -15.623 -3.513 1.00 22.38 42 TYR B N 1
ATOM 824 C CA . TYR B 1 22 ? 42.353 -16.359 -2.270 1.00 22.28 42 TYR B CA 1
ATOM 825 C C . TYR B 1 22 ? 41.777 -17.752 -2.483 1.00 21.93 42 TYR B C 1
ATOM 826 O O . TYR B 1 22 ? 41.026 -18.255 -1.643 1.00 21.18 42 TYR B O 1
ATOM 835 N N . THR B 1 23 ? 42.134 -18.383 -3.597 1.00 21.77 43 THR B N 1
ATOM 836 C CA . THR B 1 23 ? 41.486 -19.646 -3.976 1.00 22.43 43 THR B CA 1
ATOM 837 C C . THR B 1 23 ? 41.904 -20.821 -3.084 1.00 21.84 43 THR B C 1
ATOM 838 O O . THR B 1 23 ? 41.218 -21.850 -3.002 1.00 21.54 43 THR B O 1
ATOM 842 N N . GLN B 1 24 ? 43.035 -20.642 -2.405 1.00 21.68 44 GLN B N 1
ATOM 843 C CA . GLN B 1 24 ? 43.459 -21.464 -1.276 1.00 21.34 44 GLN B CA 1
ATOM 844 C C . GLN B 1 24 ? 42.258 -21.906 -0.392 1.00 22.71 44 GLN B C 1
ATOM 845 O O . GLN B 1 24 ? 42.167 -23.123 0.058 1.00 21.28 44 GLN B O 1
ATOM 851 N N . TYR B 1 25 ? 41.357 -20.947 -0.089 1.00 18.66 45 TYR B N 1
ATOM 852 C CA . TYR B 1 25 ? 40.294 -21.206 0.892 1.00 18.18 45 TYR B CA 1
ATOM 853 C C . TYR B 1 25 ? 39.026 -21.804 0.322 1.00 19.47 45 TYR B C 1
ATOM 854 O O . TYR B 1 25 ? 38.118 -22.184 1.093 1.00 16.48 45 TYR B O 1
ATOM 863 N N . GLU B 1 26 ? 38.971 -21.975 -1.020 1.00 19.06 46 GLU B N 1
ATOM 864 C CA . GLU B 1 26 ? 37.747 -22.528 -1.661 1.00 19.67 46 GLU B CA 1
ATOM 865 C C . GLU B 1 26 ? 37.320 -23.863 -1.037 1.00 19.40 46 GLU B C 1
ATOM 866 O O . GLU B 1 26 ? 36.137 -24.117 -0.770 1.00 19.10 46 GLU B O 1
ATOM 872 N N . GLN B 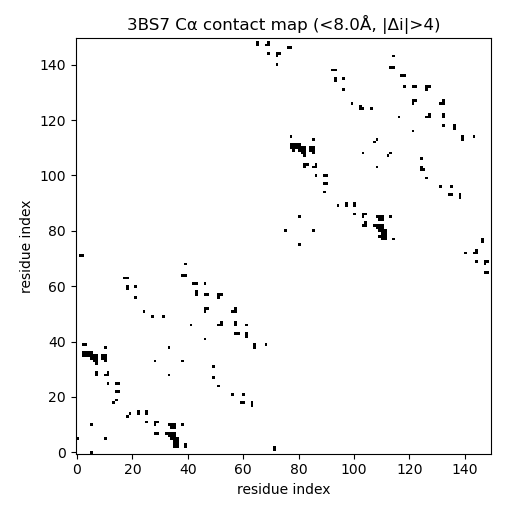1 27 ? 38.295 -24.701 -0.711 1.00 18.94 47 GLN B N 1
ATOM 873 C CA . GLN B 1 27 ? 38.001 -25.988 -0.114 1.00 19.60 47 GLN B CA 1
ATOM 874 C C . GLN B 1 27 ? 37.324 -25.939 1.257 1.00 18.71 47 GLN B C 1
ATOM 875 O O . GLN B 1 27 ? 36.589 -26.857 1.619 1.00 17.46 47 GLN B O 1
ATOM 881 N N . LEU B 1 28 ? 37.534 -24.847 2.001 1.00 15.79 48 LEU B N 1
ATOM 882 C CA . LEU B 1 28 ? 36.912 -24.695 3.293 1.00 15.43 48 LEU B CA 1
ATOM 883 C C . LEU B 1 28 ? 35.429 -24.442 3.112 1.00 14.93 48 LEU B C 1
ATOM 884 O O . LEU B 1 28 ? 34.618 -24.945 3.892 1.00 14.80 48 LEU B O 1
ATOM 889 N N . PHE B 1 29 ? 35.084 -23.673 2.087 1.00 13.26 49 PHE B N 1
ATOM 890 C CA . PHE B 1 29 ? 33.682 -23.400 1.752 1.00 13.94 49 PHE B CA 1
ATOM 891 C C . PHE B 1 29 ? 32.925 -24.697 1.387 1.00 14.21 49 PHE B C 1
ATOM 892 O O . PHE B 1 29 ? 31.786 -24.896 1.803 1.00 14.62 49 PHE B O 1
ATOM 900 N N . ALA B 1 30 ? 33.577 -25.582 0.647 1.00 14.58 50 ALA B N 1
ATOM 901 C CA . ALA B 1 30 ? 32.937 -26.883 0.294 1.00 15.43 50 ALA B CA 1
ATOM 902 C C . ALA B 1 30 ? 32.808 -27.773 1.537 1.00 15.75 50 ALA B C 1
ATOM 903 O O . ALA B 1 30 ? 31.746 -28.314 1.825 1.00 15.59 50 ALA B O 1
ATOM 905 N N . GLN B 1 31 ? 33.872 -27.841 2.334 1.00 16.82 51 GLN B N 1
ATOM 906 C CA . GLN B 1 31 ? 33.887 -28.706 3.517 1.00 18.14 51 GLN B CA 1
ATOM 907 C C . GLN B 1 31 ? 32.874 -28.321 4.547 1.00 17.57 51 GLN B C 1
ATOM 908 O O . GLN B 1 31 ? 32.364 -29.170 5.256 1.00 17.41 51 GLN B O 1
ATOM 914 N N . HIS B 1 32 ? 32.645 -27.016 4.667 1.00 16.85 52 HIS B N 1
ATOM 915 C CA . HIS B 1 32 ? 31.654 -26.512 5.589 1.00 16.84 52 HIS B CA 1
ATOM 916 C C . HIS B 1 32 ? 30.244 -26.354 4.985 1.00 17.35 52 HIS B C 1
ATOM 917 O O . HIS B 1 32 ? 29.360 -25.748 5.621 1.00 18.27 52 HIS B O 1
ATOM 924 N N . ASP B 1 33 ? 30.015 -26.911 3.791 1.00 16.76 53 ASP B N 1
ATOM 925 C CA . ASP B 1 33 ? 28.672 -26.898 3.197 1.00 17.15 53 ASP B CA 1
ATOM 926 C C . ASP B 1 33 ? 28.123 -25.493 3.107 1.00 16.30 53 ASP B C 1
ATOM 927 O O . ASP B 1 33 ? 26.978 -25.237 3.508 1.00 16.34 53 ASP B O 1
ATOM 932 N N . ILE B 1 34 ? 28.909 -24.567 2.577 1.00 14.23 54 ILE B N 1
ATOM 933 C CA . ILE B 1 34 ? 28.449 -23.181 2.568 1.00 14.05 54 ILE B CA 1
ATOM 934 C C . ILE B 1 34 ? 27.532 -23.018 1.386 1.00 13.35 54 ILE B C 1
ATOM 935 O O . ILE B 1 34 ? 27.972 -22.902 0.259 1.00 12.76 54 ILE B O 1
ATOM 940 N N . THR B 1 35 ? 26.235 -23.071 1.676 1.00 14.60 55 THR B N 1
ATOM 941 C CA . THR B 1 35 ? 25.208 -22.758 0.690 1.00 14.71 55 THR B CA 1
ATOM 942 C C . THR B 1 35 ? 25.062 -21.232 0.626 1.00 15.08 55 THR B C 1
ATOM 943 O O . THR B 1 35 ? 25.663 -20.520 1.436 1.00 14.00 55 THR B O 1
ATOM 947 N N . GLY B 1 36 ? 24.231 -20.730 -0.302 1.00 14.86 56 GLY B N 1
ATOM 948 C CA . GLY B 1 36 ? 23.877 -19.290 -0.276 1.00 14.41 56 GLY B CA 1
ATOM 949 C C . GLY B 1 36 ? 23.319 -18.817 1.054 1.00 15.40 56 GLY B C 1
ATOM 950 O O . GLY B 1 36 ? 23.709 -17.756 1.565 1.00 15.64 56 GLY B O 1
ATOM 951 N N . ARG B 1 37 ? 22.414 -19.594 1.639 1.00 15.84 57 ARG B N 1
ATOM 952 C CA . ARG B 1 37 ? 21.893 -19.266 2.978 1.00 18.54 57 ARG B CA 1
ATOM 953 C C . ARG B 1 37 ? 23.024 -19.079 4.002 1.00 16.69 57 ARG B C 1
ATOM 954 O O . ARG B 1 37 ? 23.058 -18.121 4.790 1.00 15.78 57 ARG B O 1
ATOM 962 N N . ALA B 1 38 ? 23.942 -20.035 3.981 1.00 15.81 58 ALA B N 1
ATOM 963 C CA . ALA B 1 38 ? 25.076 -20.043 4.885 1.00 13.87 58 ALA B CA 1
ATOM 964 C C . ALA B 1 38 ? 26.013 -18.873 4.576 1.00 12.96 58 ALA B C 1
ATOM 965 O O . ALA B 1 38 ? 26.538 -18.228 5.504 1.00 13.25 58 ALA B O 1
ATOM 967 N N . LEU B 1 39 ? 26.177 -18.567 3.294 1.00 12.83 59 LEU B N 1
ATOM 968 C CA . LEU B 1 39 ? 27.104 -17.518 2.880 1.00 13.40 59 LEU B CA 1
ATOM 969 C C . LEU B 1 39 ? 26.670 -16.194 3.498 1.00 15.42 59 LEU B C 1
ATOM 970 O O . LEU B 1 39 ? 27.495 -15.468 4.054 1.00 16.29 59 LEU B O 1
ATOM 975 N N . LEU B 1 40 ? 25.379 -15.883 3.412 1.00 15.95 60 LEU B N 1
ATOM 976 C CA . LEU B 1 40 ? 24.890 -14.612 3.925 1.00 17.84 60 LEU B CA 1
ATOM 977 C C . LEU B 1 40 ? 25.040 -14.443 5.447 1.00 18.22 60 LEU B C 1
ATOM 978 O O . LEU B 1 40 ? 25.013 -13.301 5.946 1.00 19.34 60 LEU B O 1
ATOM 983 N N . ARG B 1 41 ? 25.135 -15.553 6.166 1.00 17.36 61 ARG B N 1
ATOM 984 C CA . ARG B 1 41 ? 25.245 -15.546 7.628 1.00 18.55 61 ARG B CA 1
ATOM 985 C C . ARG B 1 41 ? 26.667 -15.655 8.185 1.00 18.84 61 ARG B C 1
ATOM 986 O O . ARG B 1 41 ? 26.886 -15.605 9.405 1.00 18.43 61 ARG B O 1
ATOM 994 N N . ILE B 1 42 ? 27.636 -15.836 7.307 1.00 19.39 62 ILE B N 1
ATOM 995 C CA . ILE B 1 42 ? 29.021 -15.943 7.783 1.00 20.92 62 ILE B CA 1
ATOM 996 C C . ILE B 1 42 ? 29.456 -14.650 8.492 1.00 20.80 62 ILE B C 1
ATOM 997 O O . ILE B 1 42 ? 29.077 -13.553 8.087 1.00 19.81 62 ILE B O 1
ATOM 1002 N N . THR B 1 43 ? 30.209 -14.810 9.572 1.00 20.62 63 THR B N 1
ATOM 1003 C CA . THR B 1 43 ? 30.760 -13.684 10.319 1.00 20.45 63 THR B CA 1
ATOM 1004 C C . THR B 1 43 ? 32.273 -13.747 10.266 1.00 20.32 63 THR B C 1
ATOM 1005 O O . THR B 1 43 ? 32.860 -14.730 9.779 1.00 17.78 63 THR B O 1
ATOM 1009 N N . ASP B 1 44 ? 32.913 -12.694 10.768 1.00 19.79 64 ASP B N 1
ATOM 1010 C CA . ASP B 1 44 ? 34.367 -12.711 10.906 1.00 20.72 64 ASP B CA 1
ATOM 1011 C C . ASP B 1 44 ? 34.811 -13.959 11.691 1.00 20.32 64 ASP B C 1
ATOM 1012 O O . ASP B 1 44 ? 35.728 -14.679 11.290 1.00 20.86 64 ASP B O 1
ATOM 1017 N N . SER B 1 45 ? 34.149 -14.211 12.805 1.00 20.51 65 SER B N 1
ATOM 1018 C CA . SER B 1 45 ? 34.435 -15.382 13.630 1.00 21.65 65 SER B CA 1
ATOM 1019 C C . SER B 1 45 ? 34.127 -16.731 12.951 1.00 20.69 65 SER B C 1
ATOM 1020 O O . SER B 1 45 ? 34.872 -17.672 13.141 1.00 20.42 65 SER B O 1
ATOM 1023 N N . SER B 1 46 ? 33.058 -16.809 12.146 1.00 20.24 66 SER B N 1
ATOM 1024 C CA . SER B 1 46 ? 32.776 -18.003 11.293 1.00 20.07 66 SER B CA 1
ATOM 1025 C C . SER B 1 46 ? 33.980 -18.323 10.440 1.00 18.76 66 SER B C 1
ATOM 1026 O O . SER B 1 46 ? 34.439 -19.460 10.382 1.00 18.32 66 SER B O 1
ATOM 1029 N N . LEU B 1 47 ? 34.456 -17.312 9.725 1.00 17.61 67 LEU B N 1
ATOM 1030 C CA . LEU B 1 47 ? 35.549 -17.505 8.785 1.00 18.14 67 LEU B CA 1
ATOM 1031 C C . LEU B 1 47 ? 36.798 -17.953 9.512 1.00 18.19 67 LEU B C 1
ATOM 1032 O O . LEU B 1 47 ? 37.558 -18.789 9.019 1.00 16.70 67 LEU B O 1
ATOM 1037 N N . GLN B 1 48 ? 37.022 -17.353 10.673 1.00 17.67 68 GLN B N 1
ATOM 1038 C CA . GLN B 1 48 ? 38.139 -17.759 11.525 1.00 19.67 68 GLN B CA 1
ATOM 1039 C C . GLN B 1 48 ? 38.002 -19.246 11.913 1.00 20.68 68 GLN B C 1
ATOM 1040 O O . GLN B 1 48 ? 38.915 -20.041 11.688 1.00 21.86 68 GLN B O 1
ATOM 1046 N N . ARG B 1 49 ? 36.845 -19.646 12.420 1.00 22.36 69 ARG B N 1
ATOM 1047 C CA . ARG B 1 49 ? 36.609 -21.060 12.766 1.00 24.55 69 ARG B CA 1
ATOM 1048 C C . ARG B 1 49 ? 36.735 -22.018 11.584 1.00 24.00 69 ARG B C 1
ATOM 1049 O O . ARG B 1 49 ? 37.225 -23.131 11.755 1.00 23.63 69 ARG B O 1
ATOM 1057 N N . MET B 1 50 ? 36.302 -21.581 10.399 1.00 23.45 70 MET B N 1
ATOM 1058 C CA . MET B 1 50 ? 36.469 -22.345 9.138 1.00 23.02 70 MET B CA 1
ATOM 1059 C C . MET B 1 50 ? 37.928 -22.649 8.822 1.00 22.63 70 MET B C 1
ATOM 1060 O O . MET B 1 50 ? 38.225 -23.638 8.151 1.00 21.79 70 MET B O 1
ATOM 1065 N N . GLY B 1 51 ? 38.832 -21.800 9.312 1.00 21.19 71 GLY B N 1
ATOM 1066 C CA . GLY B 1 51 ? 40.275 -21.994 9.142 1.00 20.94 71 GLY B CA 1
ATOM 1067 C C . GLY B 1 51 ? 40.966 -20.884 8.377 1.00 21.06 71 GLY B C 1
ATOM 1068 O O . GLY B 1 51 ? 42.131 -21.039 7.958 1.00 20.64 71 GLY B O 1
ATOM 1069 N N . VAL B 1 52 ? 40.259 -19.767 8.151 1.00 19.90 72 VAL B N 1
ATOM 1070 C CA . VAL B 1 52 ? 40.924 -18.607 7.548 1.00 18.86 72 VAL B CA 1
ATOM 1071 C C . VAL B 1 52 ? 41.505 -17.815 8.713 1.00 19.40 72 VAL B C 1
ATOM 1072 O O . VAL B 1 52 ? 40.849 -16.934 9.304 1.00 18.56 72 VAL B O 1
ATOM 1076 N N . THR B 1 53 ? 42.741 -18.127 9.068 1.00 20.04 73 THR B N 1
ATOM 1077 C CA . THR B 1 53 ? 43.276 -17.555 10.297 1.00 21.13 73 THR B CA 1
ATOM 1078 C C . THR B 1 53 ? 44.092 -16.285 10.091 1.00 20.87 73 THR B C 1
ATOM 1079 O O . THR B 1 53 ? 44.401 -15.592 11.064 1.00 21.68 73 THR B O 1
ATOM 1083 N N . ASP B 1 54 ? 44.396 -15.947 8.843 1.00 20.17 74 ASP B N 1
ATOM 1084 C CA . ASP B 1 54 ? 45.065 -14.696 8.537 1.00 20.16 74 ASP B CA 1
ATOM 1085 C C . ASP B 1 54 ? 44.014 -13.591 8.471 1.00 19.79 74 ASP B C 1
ATOM 1086 O O . ASP B 1 54 ? 43.146 -13.608 7.595 1.00 19.27 74 ASP B O 1
ATOM 1091 N N . ASN B 1 55 ? 44.116 -12.600 9.353 1.00 18.01 75 ASN B N 1
ATOM 1092 C CA . ASN B 1 55 ? 43.092 -11.559 9.405 1.00 17.51 75 ASN B CA 1
ATOM 1093 C C . ASN B 1 55 ? 42.926 -10.713 8.135 1.00 17.16 75 ASN B C 1
ATOM 1094 O O . ASN B 1 55 ? 41.826 -10.248 7.855 1.00 15.63 75 ASN B O 1
ATOM 1099 N N . ARG B 1 56 ? 44.010 -10.473 7.398 1.00 18.21 76 ARG B N 1
ATOM 1100 C CA . ARG B 1 56 ? 43.946 -9.669 6.174 1.00 19.48 76 ARG B CA 1
ATOM 1101 C C . ARG B 1 56 ? 43.223 -10.435 5.080 1.00 17.97 76 ARG B C 1
ATOM 1102 O O . ARG B 1 56 ? 42.429 -9.869 4.346 1.00 17.22 76 ARG B O 1
ATOM 1110 N N . ASP B 1 57 ? 43.523 -11.726 4.961 1.00 18.09 77 ASP B N 1
ATOM 1111 C CA . ASP B 1 57 ? 42.752 -12.616 4.063 1.00 17.51 77 ASP B CA 1
ATOM 1112 C C . ASP B 1 57 ? 41.252 -12.629 4.420 1.00 17.08 77 ASP B C 1
ATOM 1113 O O . ASP B 1 57 ? 40.403 -12.517 3.531 1.00 16.64 77 ASP B O 1
ATOM 1118 N N . ARG B 1 58 ? 40.936 -12.757 5.710 1.00 16.68 78 ARG B N 1
ATOM 1119 C CA . ARG B 1 58 ? 39.543 -12.682 6.187 1.00 17.11 78 ARG B CA 1
ATOM 1120 C C . ARG B 1 58 ? 38.893 -11.371 5.730 1.00 17.37 78 ARG B C 1
ATOM 1121 O O . ARG B 1 58 ? 37.799 -11.363 5.169 1.00 16.50 78 ARG B O 1
ATOM 1129 N N . GLU B 1 59 ? 39.572 -10.251 5.968 1.00 16.85 79 GLU B N 1
ATOM 1130 C CA . GLU B 1 59 ? 39.074 -8.933 5.532 1.00 17.77 79 GLU B CA 1
ATOM 1131 C C . GLU B 1 59 ? 38.696 -8.897 4.051 1.00 17.07 79 GLU B C 1
ATOM 1132 O O . GLU B 1 59 ? 37.660 -8.306 3.661 1.00 15.89 79 GLU B O 1
ATOM 1138 N N . ALA B 1 60 ? 39.550 -9.481 3.216 1.00 16.30 80 ALA B N 1
ATOM 1139 C CA . ALA B 1 60 ? 39.342 -9.421 1.768 1.00 16.43 80 ALA B CA 1
ATOM 1140 C C . ALA B 1 60 ? 38.116 -10.234 1.396 1.00 16.88 80 ALA B C 1
ATOM 1141 O O . ALA B 1 60 ? 37.253 -9.788 0.608 1.00 16.37 80 ALA B O 1
ATOM 1143 N N . ILE B 1 61 ? 38.031 -11.429 1.985 1.00 16.64 81 ILE B N 1
ATOM 1144 C CA . ILE B 1 61 ? 36.884 -12.304 1.738 1.00 15.63 81 ILE B CA 1
ATOM 1145 C C . ILE B 1 61 ? 35.613 -11.677 2.285 1.00 15.53 81 ILE B C 1
ATOM 1146 O O . ILE B 1 61 ? 34.586 -11.617 1.593 1.00 14.16 81 ILE B O 1
ATOM 1151 N N . TRP B 1 62 ? 35.678 -11.220 3.538 1.00 16.51 82 TRP B N 1
ATOM 1152 C CA . TRP B 1 62 ? 34.533 -10.502 4.175 1.00 17.48 82 TRP B CA 1
ATOM 1153 C C . TRP B 1 62 ? 34.008 -9.374 3.311 1.00 17.28 82 TRP B C 1
ATOM 1154 O O . TRP B 1 62 ? 32.795 -9.193 3.213 1.00 16.78 82 TRP B O 1
ATOM 1165 N N . ARG B 1 63 ? 34.918 -8.595 2.719 1.00 17.75 83 ARG B N 1
ATOM 1166 C CA . ARG B 1 63 ? 34.560 -7.483 1.842 1.00 19.19 83 ARG B CA 1
ATOM 1167 C C . ARG B 1 63 ? 33.659 -7.981 0.735 1.00 17.26 83 ARG B C 1
ATOM 1168 O O . ARG B 1 63 ? 32.658 -7.355 0.419 1.00 16.54 83 ARG B O 1
ATOM 1176 N N . GLU B 1 64 ? 34.025 -9.097 0.123 1.00 15.26 84 GLU B N 1
ATOM 1177 C CA . GLU B 1 64 ? 33.208 -9.597 -0.966 1.00 14.74 84 GLU B CA 1
ATOM 1178 C C . GLU B 1 64 ? 31.876 -10.161 -0.470 1.00 13.46 84 GLU B C 1
ATOM 1179 O O . GLU B 1 64 ? 30.878 -10.016 -1.174 1.00 12.42 84 GLU B O 1
ATOM 1185 N N . ILE B 1 65 ? 31.879 -10.826 0.685 1.00 11.73 85 ILE B N 1
ATOM 1186 C CA . ILE B 1 65 ? 30.614 -11.325 1.262 1.00 13.12 85 ILE B CA 1
ATOM 1187 C C . ILE B 1 65 ? 29.642 -10.158 1.522 1.00 13.35 85 ILE B C 1
ATOM 1188 O O . ILE B 1 65 ? 28.463 -10.210 1.116 1.00 11.51 85 ILE B O 1
ATOM 1193 N N . VAL B 1 66 ? 30.166 -9.081 2.114 1.00 12.90 86 VAL B N 1
ATOM 1194 C CA . VAL B 1 66 ? 29.349 -7.865 2.400 1.00 14.67 86 VAL B CA 1
ATOM 1195 C C . VAL B 1 66 ? 28.813 -7.231 1.137 1.00 14.58 86 VAL B C 1
ATOM 1196 O O . VAL B 1 66 ? 27.641 -6.810 1.075 1.00 14.30 86 VAL B O 1
ATOM 1200 N N . LYS B 1 67 ? 29.637 -7.187 0.091 1.00 14.25 87 LYS B N 1
ATOM 1201 C CA . LYS B 1 67 ? 29.153 -6.641 -1.180 1.00 16.78 87 LYS B CA 1
ATOM 1202 C C . LYS B 1 67 ? 28.003 -7.464 -1.740 1.00 15.15 87 LYS B C 1
ATOM 1203 O O . LYS B 1 67 ? 27.020 -6.907 -2.254 1.00 15.61 87 LYS B O 1
ATOM 1209 N N . GLN B 1 68 ? 28.105 -8.782 -1.618 1.00 12.47 88 GLN B N 1
ATOM 1210 C CA . GLN B 1 68 ? 26.984 -9.647 -2.006 1.00 12.98 88 GLN B CA 1
ATOM 1211 C C . GLN B 1 68 ? 25.715 -9.424 -1.139 1.00 12.48 88 GLN B C 1
ATOM 1212 O O . GLN B 1 68 ? 24.570 -9.347 -1.668 1.00 12.13 88 GLN B O 1
ATOM 1218 N N . ARG B 1 69 ? 25.920 -9.294 0.173 1.00 12.11 89 ARG B N 1
ATOM 1219 C CA . ARG B 1 69 ? 24.823 -8.971 1.074 1.00 12.38 89 ARG B CA 1
ATOM 1220 C C . ARG B 1 69 ? 24.116 -7.711 0.681 1.00 12.41 89 ARG B C 1
ATOM 1221 O O . ARG B 1 69 ? 22.885 -7.645 0.761 1.00 12.41 89 ARG B O 1
ATOM 1229 N N . LEU B 1 70 ? 24.879 -6.706 0.269 1.00 12.69 90 LEU B N 1
ATOM 1230 C CA . LEU B 1 70 ? 24.312 -5.430 -0.170 1.00 13.46 90 LEU B CA 1
ATOM 1231 C C . LEU B 1 70 ? 23.462 -5.563 -1.410 1.00 13.55 90 LEU B C 1
ATOM 1232 O O . LEU B 1 70 ? 22.333 -5.039 -1.463 1.00 12.00 90 LEU B O 1
ATOM 1237 N N . LYS B 1 71 ? 23.995 -6.264 -2.411 1.00 12.96 91 LYS B N 1
ATOM 1238 C CA . LYS B 1 71 ? 23.265 -6.571 -3.644 1.00 15.48 91 LYS B CA 1
ATOM 1239 C C . LYS B 1 71 ? 21.947 -7.305 -3.339 1.00 13.21 91 LYS B C 1
ATOM 1240 O O . LYS B 1 71 ? 20.894 -6.953 -3.825 1.00 13.08 91 LYS B O 1
ATOM 1246 N N . THR B 1 72 ? 22.015 -8.298 -2.457 1.00 12.61 92 THR B N 1
ATOM 1247 C CA . THR B 1 72 ? 20.854 -9.090 -2.064 1.00 11.59 92 THR B CA 1
ATOM 1248 C C . THR B 1 72 ? 19.828 -8.247 -1.308 1.00 10.67 92 THR B C 1
ATOM 1249 O O . THR B 1 72 ? 18.592 -8.313 -1.537 1.00 9.85 92 THR B O 1
ATOM 1253 N N . ASP B 1 73 ? 20.315 -7.443 -0.376 1.00 11.03 93 ASP B N 1
ATOM 1254 C CA . ASP B 1 73 ? 19.407 -6.584 0.401 1.00 10.25 93 ASP B CA 1
ATOM 1255 C C . ASP B 1 73 ? 18.717 -5.563 -0.505 1.00 11.09 93 ASP B C 1
ATOM 1256 O O . ASP B 1 73 ? 17.493 -5.340 -0.370 1.00 10.81 93 ASP B O 1
ATOM 1261 N N . ILE B 1 74 ? 19.455 -4.957 -1.434 1.00 9.66 94 ILE B N 1
ATOM 1262 C CA . ILE B 1 74 ? 18.787 -4.035 -2.379 1.00 13.33 94 ILE B CA 1
ATOM 1263 C C . ILE B 1 74 ? 17.675 -4.734 -3.184 1.00 14.39 94 ILE B C 1
ATOM 1264 O O . ILE B 1 74 ? 16.525 -4.242 -3.301 1.00 12.70 94 ILE B O 1
ATOM 1269 N N . MET B 1 75 ? 18.001 -5.920 -3.651 1.00 16.85 95 MET B N 1
ATOM 1270 C CA . MET B 1 75 ? 17.228 -6.533 -4.694 1.00 23.12 95 MET B CA 1
ATOM 1271 C C . MET B 1 75 ? 17.391 -8.044 -4.720 1.00 24.51 95 MET B C 1
ATOM 1272 O O . MET B 1 75 ? 18.395 -8.542 -5.150 1.00 27.73 95 MET B O 1
#

Secondary structure (DSSP, 8-state):
--GGG--HHHHHHHHHHHSGGGGGGHHHHHHTT--HHHHTT--HHHHHHHT---HHHHHHHHHHHHHHHHHHHH-/--GGG--HHHHHHHHHHH-GGGGGGHHHHHHTT--HHHHHH--HHHHHHHT---HHHHHHHHHHHHHHHHHHHH-

GO terms:
  GO:0005829 cytosol (C, IDA)
  GO:0009898 cytoplasmic side of plasma membrane (C, IDA)
  GO:0070374 positive regulation of ERK1 and ERK2 cascade (P, IDA)
  GO:0001751 compound eye photoreceptor cell differentiation (P, IMP)
  GO:0042675 compound eye cone cell differentiation (P, IMP)
  GO:0070374 positive regulation of ERK1 and ERK2 cascade (P, IMP)
  GO:0007169 cell surface receptor protein tyrosine kinase signaling pathway (P, IMP)
  GO:0007173 epidermal growth factor receptor signaling pathway (P, IMP)
  GO:0097110 scaffold protein binding (F, IPI)
  GO:0005829 cytosol (C, TAS)
  GO:0005515 protein binding (F, IPI)
  GO:0005737 cytoplasm (C, IDA)
  GO:0001754 eye photoreceptor cell differentiation (P, IMP)

Nearest PDB structures (foldseek):
  8bw8-assembly1_A  TM=1.006E+00  e=5.618E-10  Drosophila melanogaster
  3bs7-assembly2_B  TM=1.001E+00  e=4.729E-10  Drosophila melanogaster
  3bs5-assembly1_B  TM=9.179E-01  e=2.911E-03  Homo sapiens
  5j8y-assembly2_B  TM=8.992E-01  e=2.595E-03  Drosophila melanogaster
  1pk3-assembly1_A  TM=9.096E-01  e=3.266E-03  Drosophila melanogaster

Solvent-accessible surface area: 9341 Å² total; per-residue (Å²): 160,52,3,95,117,31,67,40,74,23,0,34,131,10,0,128,189,64,2,42,159,56,88,131,28,27,108,36,0,31,121,89,99,9,50,0,129,29,2,44,128,16,36,57,69,12,0,84,186,23,40,1,91,74,100,198,26,26,74,3,0,56,120,29,0,26,100,25,31,45,135,36,24,121,156,161,65,5,119,123,38,68,45,75,32,0,36,127,14,0,145,180,68,2,42,154,54,69,110,28,34,100,38,1,46,143,89,92,9,42,0,143,31,0,36,91,6,40,76,58,16,0,90,184,19,37,0,107,68,100,173,26,22,79,4,0,83,114,28,0,25,102,17,28,40,122,46,23,130,176

Sequence (150 aa):
KAVYLWTVSDVLKWYRRHCGEYTQYEQLFAQHDITGRALLRITDSSLQRMGVTDNRDREAIWREIVKQRLKTDIMKAVYLWTVSDVLKWYRRHCGEYTQYEQLFAQHDITGRALLRITDSSLQRMGVTDNRDREAIWREIVKQRLKTDIM

InterPro domains:
  IPR001660 Sterile alpha motif domain [PF07647] (25-85)
  IPR001660 Sterile alpha motif domain [PS50105] (26-91)
  IPR001660 Sterile alpha motif domain [SM00454] (23-91)
  IPR013761 Sterile alpha motif/pointed domain superfamily [G3DSA:1.10.150.50] (21-98)
  IPR013761 Sterile alpha motif/pointed domain superfamily [SSF47769] (18-91)
  IPR039144 Aveugle-like, SAM domain [cd09510] (21-94)
  IPR052268 Sterile alpha motif domain-containing protein [PTHR20843] (11-101)

CATH classification: 1.10.150.50

Organism: Drosophila melanogaster (NCBI:txid7227)

Foldseek 3Di:
DQLLPFFLVSVLVLCCVQVVVLCVCSVLSVVVRPGSNNLLPDDLVNVVVSPPVPVVSSVSSRVSSVVSNVVNVVD/DQLVPFFLVNVLVVCCVQVVVPNVLSVLSVVVRCGSVNLLPADLVNVVVSPPVDSVSSVSSVVSSVVVNVVNVVD

Radius of gyration: 17.0 Å; Cα contacts (8 Å, |Δi|>4): 147; chains: 2; bounding box: 47×33×33 Å

B-factor: mean 22.06, std 10.1, range [9.02, 106.81]